Protein AF-A0A8S9FGE8-F1 (afdb_monomer_lite)

InterPro domains:
  IPR029071 Ubiquitin-like domain superfamily [SSF54236] (10-78)
  IPR039690 U11/U12 small nuclear ribonucleoprotein 25kDa protein [PTHR14942] (11-78)
  IPR040610 SNRNP25, ubiquitin-like domain [PF18036] (11-78)
  IPR040610 SNRNP25, ubiquitin-like domain [cd17058] (3-78)

Secondary structure (DSSP, 8-state):
---------------TT-BHHHHHHHHHHHGGGS-SSSTT---HHHHHHH--EEETTEEE--TTSBGGGGT--TT----

pLDDT: mean 77.87, std 15.07, range [27.36, 91.5]

Sequence (79 aa):
SIIILYLPREDVHVTSSASVKDLKHAIETAFSHVPKKGPSKISWPHVWGHFCLCFGDQKLVTDTECIGSYGMKDGDEVL

Foldseek 3Di:
DDPPDPDPPFDQDDDQQAFQLVSLVSVVVSCVVFDCDDPRHDDSVVCLVPDFKDQPPDTRNDRGDGNCVVVDDPPGDID

Organism: Brassica cretica (NCBI:txid69181)

Structure (mmCIF, N/CA/C/O backbone):
data_AF-A0A8S9FGE8-F1
#
_entry.id   AF-A0A8S9FGE8-F1
#
loop_
_atom_site.group_PDB
_atom_site.id
_atom_site.type_symbol
_atom_site.label_atom_id
_atom_site.label_alt_id
_atom_site.label_comp_id
_atom_site.label_asym_id
_atom_site.label_entity_id
_atom_site.label_seq_id
_atom_site.pdbx_PDB_ins_code
_atom_site.Cartn_x
_atom_site.Cartn_y
_atom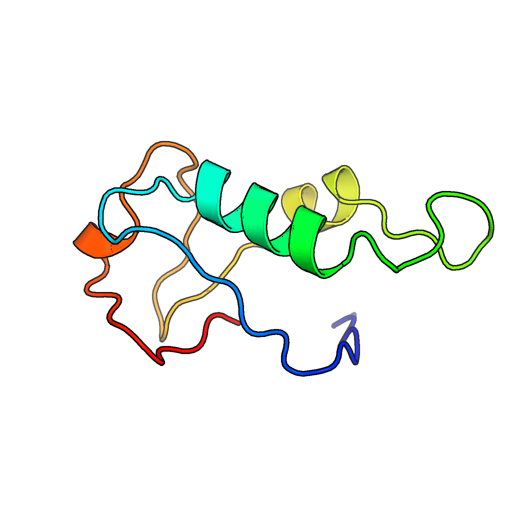_site.Cartn_z
_atom_site.occupancy
_atom_site.B_iso_or_equiv
_atom_site.auth_seq_id
_atom_site.auth_comp_id
_atom_site.auth_asym_id
_atom_site.auth_atom_id
_atom_site.pdbx_PDB_model_num
ATOM 1 N N . SER A 1 1 ? -7.539 0.537 -20.464 1.00 27.88 1 SER A N 1
ATOM 2 C CA . SER A 1 1 ? -6.701 -0.668 -20.340 1.00 27.88 1 SER A CA 1
ATOM 3 C C . SER A 1 1 ? -6.575 -1.015 -18.876 1.00 27.88 1 SER A C 1
ATOM 5 O O . SER A 1 1 ? -6.076 -0.190 -18.124 1.00 27.88 1 SER A O 1
ATOM 7 N N . ILE A 1 2 ? -7.092 -2.169 -18.460 1.00 27.58 2 ILE A N 1
ATOM 8 C CA . ILE A 1 2 ? -6.924 -2.683 -17.098 1.00 27.58 2 ILE A CA 1
ATOM 9 C C . ILE A 1 2 ? -5.628 -3.490 -17.130 1.00 27.58 2 ILE A C 1
ATOM 11 O O . ILE A 1 2 ? -5.556 -4.509 -17.813 1.00 27.58 2 ILE A O 1
ATOM 15 N N . ILE A 1 3 ? -4.575 -2.981 -16.495 1.00 27.36 3 ILE A N 1
ATOM 16 C CA . ILE A 1 3 ? -3.318 -3.716 -16.351 1.00 27.36 3 ILE A CA 1
ATOM 17 C C . ILE A 1 3 ? -3.507 -4.619 -15.135 1.00 27.36 3 ILE A C 1
ATOM 19 O O . ILE A 1 3 ? -3.392 -4.159 -14.006 1.00 27.36 3 ILE A O 1
ATOM 23 N N . ILE A 1 4 ? -3.852 -5.886 -15.365 1.00 31.55 4 ILE A N 1
ATOM 24 C CA . ILE A 1 4 ? -3.813 -6.902 -14.311 1.00 31.55 4 ILE A CA 1
ATOM 25 C C . ILE A 1 4 ? -2.349 -7.310 -14.165 1.00 31.55 4 ILE A C 1
ATOM 27 O O . ILE A 1 4 ? -1.804 -8.017 -15.014 1.00 31.55 4 ILE A O 1
ATOM 31 N N . LEU A 1 5 ? -1.688 -6.816 -13.120 1.00 39.75 5 LEU A N 1
ATOM 32 C CA . LEU A 1 5 ? -0.398 -7.347 -12.707 1.00 39.75 5 LEU A CA 1
ATOM 33 C C . LEU A 1 5 ? -0.685 -8.678 -12.001 1.00 39.75 5 LEU A C 1
ATOM 35 O O . LEU A 1 5 ? -1.218 -8.685 -10.898 1.00 39.75 5 LEU A O 1
ATOM 39 N N . TYR A 1 6 ? -0.379 -9.801 -12.656 1.00 41.06 6 TYR A N 1
ATOM 40 C CA . TYR A 1 6 ? -0.367 -11.125 -12.024 1.00 41.06 6 TYR A CA 1
ATOM 41 C C . TYR A 1 6 ? 0.808 -11.186 -11.042 1.00 41.06 6 TYR A C 1
ATOM 43 O O . TYR A 1 6 ? 1.853 -11.763 -11.337 1.00 41.06 6 TYR A O 1
ATOM 51 N N . LEU A 1 7 ? 0.672 -10.514 -9.905 1.00 51.56 7 LEU A N 1
ATOM 52 C CA . LEU A 1 7 ? 1.565 -10.700 -8.775 1.00 51.56 7 LEU A CA 1
ATOM 53 C C . LEU A 1 7 ? 1.019 -11.873 -7.941 1.00 51.56 7 LEU A C 1
ATOM 55 O O . LEU A 1 7 ? -0.204 -12.008 -7.831 1.00 51.56 7 LEU A O 1
ATOM 59 N N . PRO A 1 8 ? 1.876 -12.763 -7.407 1.00 58.72 8 PRO A N 1
ATOM 60 C CA . PRO A 1 8 ? 1.435 -13.753 -6.427 1.00 58.72 8 PRO A CA 1
ATOM 61 C C . PRO A 1 8 ? 0.724 -13.048 -5.263 1.00 58.72 8 PRO A C 1
ATOM 63 O O . PRO A 1 8 ? 0.995 -11.881 -4.976 1.00 58.72 8 PRO A O 1
ATOM 66 N N . ARG A 1 9 ? -0.210 -13.745 -4.608 1.00 63.44 9 ARG A N 1
ATOM 67 C CA . ARG A 1 9 ? -0.815 -13.264 -3.362 1.00 63.44 9 ARG A CA 1
ATOM 68 C C . ARG A 1 9 ? 0.307 -13.158 -2.327 1.00 63.44 9 ARG A C 1
ATOM 70 O O . ARG A 1 9 ? 0.770 -14.179 -1.833 1.00 63.44 9 ARG A O 1
ATOM 77 N N . GLU A 1 10 ? 0.786 -11.942 -2.086 1.00 69.31 10 GLU A N 1
ATOM 78 C CA . GLU A 1 10 ? 1.829 -11.654 -1.102 1.00 69.31 10 GLU A CA 1
ATOM 79 C C . GLU A 1 10 ? 1.181 -11.358 0.252 1.00 69.31 10 GLU A C 1
ATOM 81 O O . GLU A 1 10 ? 0.288 -10.514 0.351 1.00 69.31 10 GLU A O 1
ATOM 86 N N . ASP A 1 11 ? 1.655 -1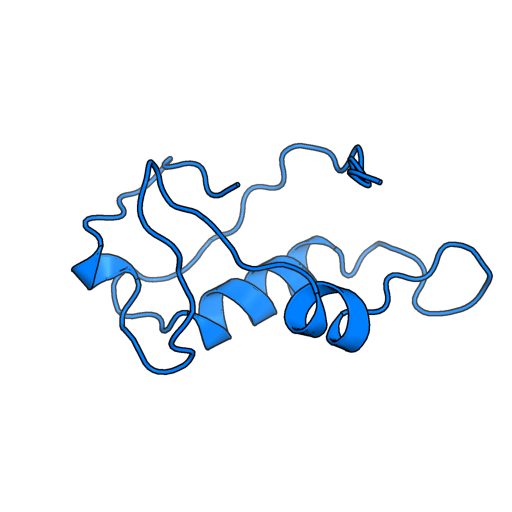2.024 1.303 1.00 71.94 11 ASP A N 1
ATOM 87 C CA . ASP A 1 11 ? 1.233 -11.747 2.673 1.00 71.94 11 ASP A CA 1
ATOM 88 C C . ASP A 1 11 ? 1.932 -10.486 3.200 1.00 71.94 11 ASP A C 1
ATOM 90 O O . ASP A 1 11 ? 3.109 -10.492 3.581 1.00 71.94 11 ASP A O 1
ATOM 94 N N . VAL A 1 12 ? 1.192 -9.380 3.242 1.00 76.06 12 VAL A N 1
ATOM 95 C CA . VAL A 1 12 ? 1.682 -8.094 3.745 1.00 76.06 12 VAL A CA 1
ATOM 96 C C . VAL A 1 12 ? 1.246 -7.909 5.195 1.00 76.06 12 VAL A C 1
ATOM 98 O O . VAL A 1 12 ? 0.060 -7.830 5.498 1.00 76.06 12 VAL A O 1
ATOM 101 N N . HIS A 1 13 ? 2.219 -7.797 6.100 1.00 73.31 13 HIS A N 1
ATOM 102 C CA . HIS A 1 13 ? 1.963 -7.636 7.529 1.00 73.31 13 HIS A CA 1
ATOM 103 C C . HIS A 1 13 ? 2.077 -6.164 7.933 1.00 73.31 13 HIS A C 1
ATOM 105 O O . HIS A 1 13 ? 3.143 -5.556 7.818 1.00 73.31 13 HIS A O 1
ATOM 111 N N . VAL A 1 14 ? 0.984 -5.599 8.443 1.00 78.12 14 VAL A N 1
ATOM 112 C CA . VAL A 1 14 ? 0.898 -4.215 8.927 1.00 78.12 14 VAL A CA 1
ATOM 113 C C . VAL A 1 14 ? 0.123 -4.157 10.238 1.00 78.12 14 VAL A C 1
ATOM 115 O O . VAL A 1 14 ? -0.763 -4.968 10.494 1.00 78.12 14 VAL A O 1
ATOM 118 N N . THR A 1 15 ? 0.450 -3.194 11.099 1.00 76.06 15 THR A N 1
ATOM 119 C CA . THR A 1 15 ? -0.317 -2.971 12.332 1.00 76.06 15 THR A CA 1
ATOM 120 C C . THR A 1 15 ? -1.662 -2.330 12.006 1.00 76.06 15 THR A C 1
ATOM 122 O O . THR A 1 15 ? -1.724 -1.479 11.126 1.00 76.06 15 THR A O 1
ATOM 125 N N . SER A 1 16 ? -2.723 -2.621 12.760 1.00 72.75 16 SER A N 1
ATOM 126 C CA . SER A 1 16 ? -4.038 -1.989 12.539 1.00 72.75 16 SER A CA 1
ATOM 127 C C . SER A 1 16 ? -4.029 -0.461 12.698 1.00 72.75 16 SER A C 1
ATOM 129 O O . SER A 1 16 ? -4.879 0.217 12.130 1.00 72.75 16 SER A O 1
ATOM 131 N N . SER A 1 17 ? -3.054 0.087 13.430 1.00 79.06 17 SER A N 1
ATOM 132 C CA . SER A 1 17 ? -2.801 1.526 13.563 1.00 79.06 17 SER A CA 1
ATOM 133 C C . SER A 1 17 ? -1.967 2.131 12.424 1.00 79.06 17 SER A C 1
ATOM 135 O O . SER A 1 17 ? -1.624 3.309 12.493 1.00 79.06 17 SER A O 1
ATOM 137 N N . ALA A 1 18 ? -1.561 1.332 11.433 1.00 84.00 18 ALA A N 1
ATOM 138 C CA . ALA A 1 18 ? -0.739 1.789 10.320 1.00 84.00 18 ALA A CA 1
ATOM 139 C C . ALA A 1 18 ? -1.544 2.700 9.387 1.00 84.00 18 ALA A C 1
ATOM 141 O O . ALA A 1 18 ? -2.764 2.578 9.263 1.00 84.00 18 ALA A O 1
ATOM 142 N N . SER A 1 19 ? -0.853 3.611 8.714 1.00 89.81 19 SER A N 1
ATOM 143 C CA . SER A 1 19 ? -1.472 4.470 7.711 1.00 89.81 19 SER A CA 1
ATOM 144 C C . SER A 1 19 ? -1.553 3.785 6.341 1.00 89.81 19 SER A C 1
ATOM 146 O O . SER A 1 19 ? -0.829 2.824 6.067 1.00 89.81 19 SER A O 1
ATOM 148 N N . VAL A 1 20 ? -2.389 4.301 5.436 1.00 88.94 20 VAL A N 1
ATOM 149 C CA . VAL A 1 20 ? -2.421 3.861 4.026 1.00 88.94 20 VAL A CA 1
ATOM 150 C C . VAL A 1 20 ? -1.030 3.956 3.382 1.00 88.94 20 VAL A C 1
ATOM 152 O O . VAL A 1 20 ? -0.647 3.096 2.587 1.00 88.94 20 VAL A O 1
ATOM 155 N N . LYS A 1 21 ? -0.234 4.965 3.751 1.00 91.50 21 LYS A N 1
ATOM 156 C CA . LYS A 1 21 ? 1.155 5.101 3.300 1.00 91.50 21 LYS A CA 1
ATOM 157 C C . LYS A 1 21 ? 2.044 3.955 3.783 1.00 91.50 21 LYS A C 1
ATOM 159 O O . LYS A 1 21 ? 2.858 3.452 3.009 1.00 91.50 21 LYS A O 1
ATOM 164 N N . ASP A 1 22 ? 1.896 3.550 5.040 1.00 89.12 22 ASP A N 1
ATOM 165 C CA . ASP A 1 22 ? 2.653 2.428 5.601 1.00 89.12 22 ASP A CA 1
ATOM 166 C C . ASP A 1 22 ? 2.271 1.115 4.910 1.00 89.12 22 ASP A C 1
ATOM 168 O O . ASP A 1 22 ? 3.150 0.321 4.585 1.00 89.12 22 ASP A O 1
ATOM 172 N N . LEU A 1 23 ? 0.984 0.928 4.592 1.00 88.94 23 LEU A N 1
ATOM 173 C CA . LEU A 1 23 ? 0.509 -0.211 3.804 1.00 88.94 23 LEU A CA 1
ATOM 174 C C . LEU A 1 23 ? 1.129 -0.238 2.401 1.00 88.94 23 LEU A C 1
ATOM 176 O O . LEU A 1 23 ? 1.659 -1.270 1.991 1.00 88.94 23 LEU A O 1
ATOM 180 N N . LYS A 1 24 ? 1.142 0.896 1.687 1.00 90.19 24 LYS A N 1
ATOM 181 C CA . LYS A 1 24 ? 1.832 1.004 0.390 1.00 90.19 24 LYS A CA 1
ATOM 182 C C . LYS A 1 24 ? 3.303 0.610 0.520 1.00 90.19 24 LYS A C 1
ATOM 184 O O . LYS A 1 24 ? 3.774 -0.214 -0.252 1.00 90.19 24 LYS A O 1
ATOM 189 N N . HIS A 1 25 ? 4.011 1.123 1.525 1.00 89.88 25 HIS A N 1
ATOM 190 C CA . HIS A 1 25 ? 5.425 0.803 1.743 1.00 89.88 25 HIS A CA 1
ATOM 191 C C . HIS A 1 25 ? 5.655 -0.682 2.084 1.00 89.88 25 HIS A C 1
ATOM 193 O O . HIS A 1 25 ? 6.628 -1.286 1.625 1.00 89.88 25 HIS A O 1
ATOM 199 N N . ALA A 1 26 ? 4.755 -1.298 2.851 1.00 87.06 26 ALA A N 1
ATOM 200 C CA . ALA A 1 26 ? 4.812 -2.723 3.152 1.00 87.06 26 ALA A CA 1
ATOM 201 C C . ALA A 1 26 ? 4.635 -3.575 1.880 1.00 87.06 26 ALA A C 1
ATOM 203 O O . ALA A 1 26 ? 5.388 -4.527 1.680 1.00 87.06 26 ALA A O 1
ATOM 204 N N . ILE A 1 27 ? 3.745 -3.168 0.966 1.00 87.25 27 ILE A N 1
ATOM 205 C CA . ILE A 1 27 ? 3.616 -3.769 -0.370 1.00 87.25 27 ILE A CA 1
ATOM 206 C C . ILE A 1 27 ? 4.923 -3.608 -1.161 1.00 87.25 27 ILE A C 1
ATOM 208 O O . ILE A 1 27 ? 5.459 -4.595 -1.662 1.00 87.25 27 ILE A O 1
ATOM 212 N N . GLU A 1 28 ? 5.502 -2.402 -1.228 1.00 89.06 28 GLU A N 1
ATOM 213 C CA . GLU A 1 28 ? 6.789 -2.197 -1.923 1.00 89.06 28 GLU A CA 1
ATOM 214 C C . GLU A 1 28 ? 7.902 -3.104 -1.374 1.00 89.06 28 GLU A C 1
ATOM 216 O O . GLU A 1 28 ? 8.764 -3.574 -2.124 1.00 89.06 28 GLU A O 1
ATOM 221 N N . THR A 1 29 ? 7.868 -3.364 -0.064 1.00 86.75 29 THR A N 1
ATOM 222 C CA . THR A 1 29 ? 8.823 -4.220 0.645 1.00 86.75 29 THR A CA 1
ATOM 223 C C . THR A 1 29 ? 8.593 -5.703 0.354 1.00 86.75 29 THR A C 1
ATOM 225 O O . THR A 1 29 ? 9.571 -6.417 0.122 1.00 86.75 29 THR A O 1
ATOM 228 N N . ALA A 1 30 ? 7.344 -6.173 0.293 1.00 84.62 30 ALA A N 1
ATOM 229 C CA . ALA A 1 30 ? 7.020 -7.551 -0.094 1.00 84.62 30 ALA A CA 1
ATOM 230 C C . ALA A 1 30 ? 7.557 -7.872 -1.502 1.00 84.62 30 ALA A C 1
ATOM 232 O O . ALA A 1 30 ? 8.238 -8.873 -1.735 1.00 84.62 30 ALA A O 1
ATOM 233 N N . PHE A 1 31 ? 7.418 -6.916 -2.418 1.00 85.19 31 PHE A N 1
ATOM 234 C CA . PHE A 1 31 ? 7.954 -6.999 -3.778 1.00 85.19 31 PHE A CA 1
ATOM 235 C C . PHE A 1 31 ? 9.425 -6.576 -3.909 1.00 85.19 31 PHE A C 1
ATOM 237 O O . PHE A 1 31 ? 9.925 -6.397 -5.020 1.00 85.19 31 PHE A O 1
ATOM 244 N N . SER A 1 32 ? 10.169 -6.442 -2.808 1.00 84.44 32 SER A N 1
ATOM 245 C CA . SER A 1 32 ? 11.590 -6.063 -2.855 1.00 84.44 32 SER A CA 1
ATOM 246 C C . SER A 1 32 ? 12.480 -7.090 -3.566 1.00 84.44 32 SER A C 1
ATOM 248 O O . SER A 1 32 ? 13.581 -6.739 -4.006 1.00 84.44 32 SER A O 1
ATOM 250 N N . HIS A 1 33 ? 11.993 -8.328 -3.710 1.00 83.62 33 HIS A N 1
ATOM 251 C CA . HIS A 1 33 ? 12.615 -9.398 -4.487 1.00 83.62 33 HIS A CA 1
ATOM 252 C C . HIS A 1 33 ? 12.566 -9.141 -6.005 1.00 83.62 33 HIS A C 1
ATOM 254 O O . HIS A 1 33 ? 13.368 -9.702 -6.756 1.00 83.62 33 HIS A O 1
ATOM 260 N N . VAL A 1 34 ? 11.652 -8.284 -6.474 1.00 82.56 34 VAL A N 1
ATOM 261 C CA . VAL A 1 34 ? 11.524 -7.931 -7.890 1.00 82.56 34 VAL A CA 1
ATOM 262 C C . VAL A 1 34 ? 12.721 -7.067 -8.316 1.00 82.56 34 VAL A C 1
ATOM 264 O O . VAL A 1 34 ? 13.146 -6.174 -7.572 1.00 82.56 34 VAL A O 1
ATOM 267 N N . PRO A 1 35 ? 13.297 -7.284 -9.517 1.00 81.31 35 PRO A N 1
ATOM 268 C CA . PRO A 1 35 ? 14.455 -6.525 -9.969 1.00 81.31 35 PRO A CA 1
ATOM 269 C C . PRO A 1 35 ? 14.215 -5.012 -9.940 1.00 81.31 35 PRO A C 1
ATOM 271 O O . PRO A 1 35 ? 13.338 -4.484 -10.612 1.00 81.31 35 PRO A O 1
ATOM 274 N N . LYS A 1 36 ? 15.065 -4.272 -9.222 1.00 77.06 36 LYS A N 1
ATOM 275 C CA . LYS A 1 36 ? 14.984 -2.797 -9.141 1.00 77.06 36 LYS A CA 1
ATOM 276 C C . LYS A 1 36 ? 15.447 -2.090 -10.425 1.00 77.06 36 LYS A C 1
ATOM 278 O O . LYS A 1 36 ? 15.328 -0.872 -10.555 1.00 77.06 36 LYS A O 1
ATOM 283 N N . LYS A 1 37 ? 16.027 -2.836 -11.369 1.00 76.75 37 LYS A N 1
ATOM 284 C CA . LYS A 1 37 ? 16.593 -2.348 -12.634 1.00 76.75 37 LYS A CA 1
ATOM 285 C C . LYS A 1 37 ? 16.186 -3.274 -13.779 1.00 76.75 37 LYS A C 1
ATOM 287 O O . LYS A 1 37 ? 15.920 -4.451 -13.563 1.00 76.75 37 LYS A O 1
ATOM 292 N N . GLY A 1 38 ? 16.202 -2.737 -14.996 1.00 78.62 38 GLY A N 1
ATOM 293 C CA . GLY A 1 38 ? 15.819 -3.468 -16.204 1.00 78.62 38 GLY A CA 1
ATOM 294 C C . GLY A 1 38 ? 14.328 -3.342 -16.544 1.00 78.62 38 GLY A C 1
ATOM 295 O O . GLY A 1 38 ? 13.605 -2.602 -15.874 1.00 78.62 38 GLY A O 1
ATOM 296 N N . PRO A 1 39 ? 13.875 -4.023 -17.610 1.00 75.12 39 PRO A N 1
ATOM 297 C CA . PRO A 1 39 ? 12.505 -3.918 -18.115 1.00 75.12 39 PRO A CA 1
ATOM 298 C C . PRO A 1 39 ? 11.457 -4.494 -17.152 1.00 75.12 39 PRO A C 1
ATOM 300 O O . PRO A 1 39 ? 10.310 -4.068 -17.190 1.00 75.12 39 PRO A O 1
ATOM 303 N N . SER A 1 40 ? 11.854 -5.401 -16.256 1.00 76.50 40 SER A N 1
ATOM 304 C CA . SER A 1 40 ? 10.965 -6.046 -15.278 1.00 76.50 40 SER A CA 1
ATOM 305 C C . SER A 1 40 ? 10.830 -5.281 -13.953 1.00 76.50 40 SER A C 1
ATOM 307 O O . SER A 1 40 ? 10.318 -5.836 -12.985 1.00 76.50 40 SER A O 1
ATOM 309 N N . LYS A 1 41 ? 11.322 -4.036 -13.869 1.00 81.94 41 LYS A N 1
ATOM 310 C CA . LYS A 1 41 ? 11.228 -3.235 -12.642 1.00 81.94 41 LYS A CA 1
ATOM 311 C C . LYS A 1 41 ? 9.809 -2.723 -12.416 1.00 81.94 41 LYS A C 1
ATOM 313 O O . LYS A 1 41 ? 9.159 -2.249 -13.347 1.00 81.94 41 LYS A O 1
ATOM 318 N N . ILE A 1 42 ? 9.378 -2.710 -11.161 1.00 83.94 42 ILE A N 1
ATOM 319 C CA . ILE A 1 42 ? 8.137 -2.040 -10.769 1.00 83.94 42 ILE A CA 1
ATOM 320 C C . ILE A 1 42 ? 8.427 -0.550 -10.587 1.00 83.94 42 ILE A C 1
ATOM 322 O O . ILE A 1 42 ? 9.419 -0.162 -9.966 1.00 83.94 42 ILE A O 1
ATOM 326 N N . SER A 1 43 ? 7.565 0.302 -11.142 1.00 87.62 43 SER A N 1
ATOM 327 C CA . SER A 1 43 ? 7.612 1.739 -10.885 1.00 87.62 43 SER A CA 1
ATOM 328 C C . SER A 1 43 ? 6.493 2.142 -9.935 1.00 8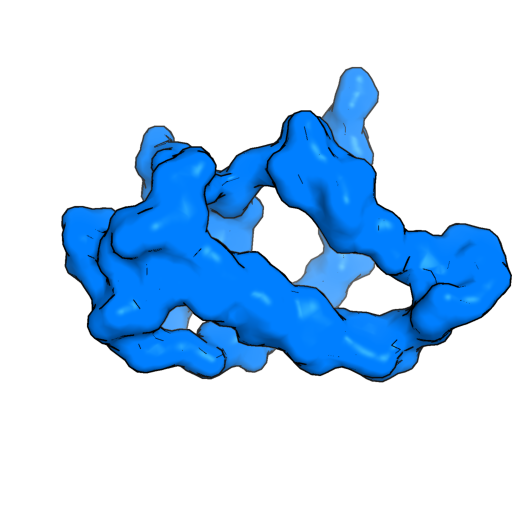7.62 43 SER A C 1
ATOM 330 O O . SER A 1 43 ? 5.417 2.539 -10.369 1.00 87.62 43 SER A O 1
ATOM 332 N N . TRP A 1 44 ? 6.772 2.073 -8.634 1.00 88.44 44 TRP A N 1
ATOM 333 C CA . TRP A 1 44 ? 5.818 2.428 -7.580 1.00 88.44 44 TRP A CA 1
ATOM 334 C C . TRP A 1 44 ? 5.194 3.821 -7.722 1.00 88.44 44 TRP A C 1
ATOM 336 O O . TRP A 1 44 ? 3.977 3.913 -7.601 1.00 88.44 44 TRP A O 1
ATOM 346 N N . PRO A 1 45 ? 5.930 4.886 -8.107 1.00 88.94 45 PRO A N 1
ATOM 347 C CA . PRO A 1 45 ? 5.304 6.183 -8.367 1.00 88.94 45 PRO A CA 1
ATOM 348 C C . PRO A 1 45 ? 4.249 6.144 -9.481 1.00 88.94 45 PRO A C 1
ATOM 350 O O . PRO A 1 45 ? 3.236 6.828 -9.383 1.00 88.94 45 PRO A O 1
ATOM 353 N N . HIS A 1 46 ? 4.452 5.330 -10.526 1.00 86.62 46 HIS A N 1
ATOM 354 C CA . HIS A 1 46 ? 3.443 5.147 -11.574 1.00 86.62 46 HIS A CA 1
ATOM 355 C C . HIS A 1 46 ? 2.263 4.312 -11.071 1.00 86.62 46 HIS A C 1
ATOM 357 O O . HIS A 1 46 ? 1.125 4.634 -11.398 1.00 86.62 46 HIS A O 1
ATOM 363 N N . VAL A 1 47 ? 2.519 3.272 -10.268 1.00 88.50 47 VAL A N 1
ATOM 364 C CA . VAL A 1 47 ? 1.460 2.454 -9.658 1.00 88.50 47 VAL A CA 1
ATOM 365 C C . VAL A 1 47 ? 0.573 3.334 -8.777 1.00 88.50 47 VAL A C 1
ATOM 367 O O . VAL A 1 47 ? -0.615 3.449 -9.039 1.00 88.50 47 VAL A O 1
ATOM 370 N N . TRP A 1 48 ? 1.142 4.048 -7.808 1.00 89.50 48 TRP A N 1
ATOM 371 C CA . TRP A 1 48 ? 0.374 4.885 -6.880 1.00 89.50 48 TRP A CA 1
ATOM 372 C C . TRP A 1 48 ? -0.208 6.153 -7.513 1.00 89.50 48 TRP A C 1
ATOM 374 O O . TRP A 1 48 ? -1.161 6.713 -6.980 1.00 89.50 48 TRP A O 1
ATOM 384 N N . GLY A 1 49 ? 0.343 6.610 -8.642 1.00 86.62 49 GLY A N 1
ATOM 385 C CA . GLY A 1 49 ? -0.196 7.740 -9.401 1.00 86.62 49 GLY A CA 1
ATOM 386 C C . GLY A 1 49 ? -1.403 7.388 -10.278 1.00 86.62 49 GLY A C 1
ATOM 387 O O . GLY A 1 49 ? -2.208 8.266 -10.577 1.00 86.62 49 GLY A O 1
ATOM 388 N N . HIS A 1 50 ? -1.542 6.123 -10.691 1.00 85.88 50 HIS A N 1
ATOM 389 C CA . HIS A 1 50 ? -2.619 5.668 -11.583 1.00 85.88 50 HIS A CA 1
ATOM 390 C C . HIS A 1 50 ? -3.617 4.710 -10.927 1.00 85.88 50 HIS A C 1
ATOM 392 O O . HIS A 1 50 ? -4.733 4.564 -11.426 1.00 85.88 50 HIS A O 1
ATOM 398 N N . PHE A 1 51 ? -3.229 4.067 -9.829 1.00 85.75 51 PHE A N 1
ATOM 399 C CA . PHE A 1 51 ? -4.010 3.054 -9.135 1.00 85.75 51 PHE A CA 1
ATOM 400 C C . PHE A 1 51 ? -4.122 3.401 -7.648 1.00 85.75 51 PHE A C 1
ATOM 402 O O . PHE A 1 51 ? -3.214 3.979 -7.049 1.00 85.75 51 PHE A O 1
ATOM 409 N N . CYS A 1 52 ? -5.248 3.028 -7.046 1.00 84.38 52 CYS A N 1
ATOM 410 C CA . CYS A 1 52 ? -5.474 3.112 -5.609 1.00 84.38 52 CYS A CA 1
ATOM 411 C C . CYS A 1 52 ? -5.793 1.723 -5.065 1.00 84.38 52 CYS A C 1
ATOM 413 O O . CYS A 1 52 ? -6.441 0.934 -5.752 1.00 84.38 52 CYS A O 1
ATOM 415 N N . LEU A 1 53 ? -5.383 1.469 -3.825 1.00 86.44 53 LEU A N 1
ATOM 416 C CA . LEU A 1 53 ? -5.746 0.254 -3.102 1.00 86.44 53 LEU A CA 1
ATOM 417 C C . LEU A 1 53 ? -7.234 0.283 -2.745 1.00 86.44 53 LEU A C 1
ATOM 419 O O . LEU A 1 53 ? -7.769 1.345 -2.401 1.00 86.44 53 LEU A O 1
ATOM 423 N N . CYS A 1 54 ? -7.889 -0.869 -2.810 1.00 82.75 54 CYS A N 1
ATOM 424 C CA . CYS A 1 54 ? -9.292 -1.037 -2.455 1.00 82.75 54 CYS A CA 1
ATOM 425 C C . CYS A 1 54 ? -9.460 -2.123 -1.388 1.00 82.75 54 CYS A C 1
ATOM 427 O O . CYS A 1 54 ? -8.898 -3.210 -1.487 1.00 82.75 54 CYS A O 1
ATOM 429 N N . PHE A 1 55 ? -10.275 -1.832 -0.379 1.00 81.31 55 PHE A N 1
ATOM 430 C CA . PHE A 1 55 ? -10.718 -2.782 0.634 1.00 81.31 55 PHE A CA 1
ATOM 431 C C . PHE A 1 55 ? -12.236 -2.903 0.561 1.00 81.31 55 PHE A C 1
ATOM 433 O O . PHE A 1 55 ? -12.958 -1.961 0.897 1.00 81.31 55 PHE A O 1
ATOM 440 N N . GLY A 1 56 ? -12.723 -4.029 0.036 1.00 81.50 56 GLY A N 1
ATOM 441 C CA . GLY A 1 56 ? -14.115 -4.135 -0.403 1.00 81.50 56 GLY A CA 1
ATOM 442 C C . GLY A 1 56 ? -14.455 -3.025 -1.406 1.00 81.50 56 GLY A C 1
ATOM 443 O O . GLY A 1 56 ? -13.742 -2.826 -2.388 1.00 81.50 56 GLY A O 1
ATOM 444 N N . ASP A 1 57 ? -15.511 -2.260 -1.127 1.00 82.88 57 ASP A N 1
ATOM 445 C CA . ASP A 1 57 ? -15.931 -1.104 -1.932 1.00 82.88 57 ASP A CA 1
ATOM 446 C C . ASP A 1 57 ? -15.235 0.218 -1.540 1.00 82.88 57 ASP A C 1
ATOM 448 O O . ASP A 1 57 ? -15.509 1.274 -2.120 1.00 82.88 57 ASP A O 1
ATOM 452 N N . GLN A 1 58 ? -14.337 0.197 -0.548 1.00 83.75 58 GLN A N 1
ATOM 453 C CA . GLN A 1 58 ? -13.671 1.393 -0.033 1.00 83.75 58 GLN A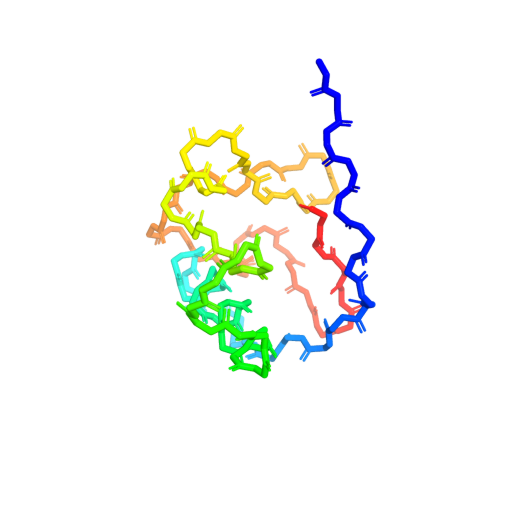 CA 1
ATOM 454 C C . GLN A 1 58 ? -12.309 1.605 -0.690 1.00 83.75 58 GLN A C 1
ATOM 456 O O . GLN A 1 58 ? -11.468 0.712 -0.722 1.00 83.75 58 GLN A O 1
ATOM 461 N N . LYS A 1 59 ? -12.058 2.825 -1.170 1.00 86.88 59 LYS A N 1
ATOM 462 C CA . LYS A 1 59 ? -10.769 3.212 -1.755 1.00 86.88 59 LYS A CA 1
ATOM 463 C C . LYS A 1 59 ? -9.866 3.841 -0.702 1.00 86.88 59 LYS A C 1
ATOM 465 O O . LYS A 1 59 ? -10.237 4.844 -0.095 1.00 86.88 59 LYS A O 1
ATOM 470 N N . LEU A 1 60 ? -8.655 3.3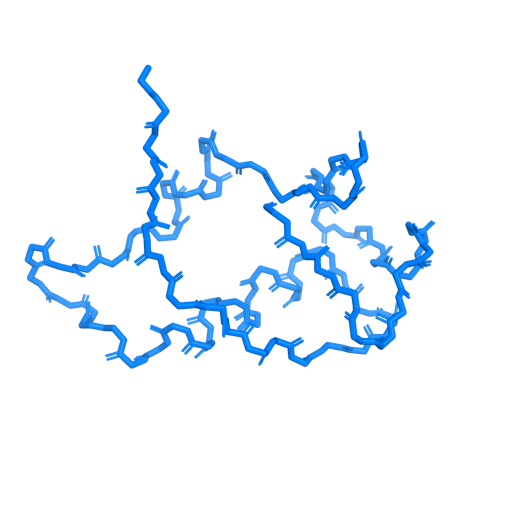17 -0.562 1.00 85.56 60 LEU A N 1
ATOM 471 C CA . LEU A 1 60 ? -7.621 3.834 0.328 1.00 85.56 60 LEU A CA 1
ATOM 472 C C . LEU A 1 60 ? -6.824 4.922 -0.406 1.00 85.56 60 LEU A C 1
ATOM 474 O O . LEU A 1 60 ? -5.746 4.684 -0.957 1.00 85.56 60 LEU A O 1
ATOM 478 N N . VAL A 1 61 ? -7.399 6.123 -0.475 1.00 85.56 61 VAL A N 1
ATOM 479 C CA . VAL A 1 61 ? -6.823 7.268 -1.208 1.00 85.56 61 VAL A CA 1
ATOM 480 C C . VAL A 1 61 ? -6.025 8.220 -0.321 1.00 85.56 61 VAL A C 1
ATOM 482 O O . VAL A 1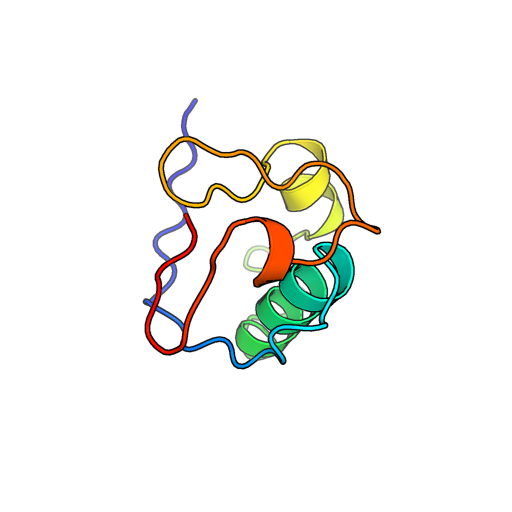 61 ? -5.101 8.872 -0.805 1.00 85.56 61 VAL A O 1
ATOM 485 N N . THR A 1 62 ? -6.353 8.294 0.968 1.00 90.44 62 THR A N 1
ATOM 486 C CA . THR A 1 62 ? -5.733 9.234 1.904 1.00 90.44 62 THR A CA 1
ATOM 487 C C . THR A 1 62 ? -4.555 8.573 2.607 1.00 90.44 62 THR A C 1
ATOM 489 O O . THR A 1 62 ? -4.740 7.772 3.517 1.00 90.44 62 THR A O 1
ATOM 492 N N . ASP A 1 63 ? -3.333 8.947 2.227 1.00 90.62 63 ASP A N 1
ATOM 493 C CA . ASP A 1 63 ? -2.092 8.351 2.745 1.00 90.62 63 ASP A CA 1
ATOM 494 C C . ASP A 1 63 ? -1.960 8.380 4.275 1.00 90.62 63 ASP A C 1
ATOM 496 O O . ASP A 1 63 ? -1.354 7.482 4.852 1.00 90.62 63 ASP A O 1
ATOM 500 N N . THR A 1 64 ? -2.512 9.401 4.934 1.00 91.00 64 THR A N 1
ATOM 501 C CA . THR A 1 64 ? -2.438 9.576 6.393 1.00 91.00 64 THR A CA 1
ATOM 502 C C . THR A 1 64 ? -3.538 8.849 7.156 1.00 91.00 64 THR A C 1
ATOM 504 O O . THR A 1 64 ? -3.522 8.855 8.385 1.00 91.00 64 THR A O 1
ATOM 507 N N . GLU A 1 65 ? -4.525 8.284 6.465 1.00 89.94 65 GLU A N 1
ATOM 508 C CA . GLU A 1 65 ? -5.651 7.636 7.122 1.00 89.94 65 GLU A CA 1
ATOM 509 C C . GLU A 1 65 ? -5.241 6.274 7.675 1.00 89.94 65 GLU A C 1
ATOM 511 O O . GLU A 1 65 ? -4.459 5.545 7.065 1.00 89.94 65 GLU A O 1
ATOM 516 N N . CYS A 1 66 ? -5.751 5.955 8.860 1.00 86.50 66 CYS A N 1
ATOM 517 C CA . CYS A 1 66 ? -5.469 4.698 9.529 1.00 86.50 66 CYS A CA 1
ATOM 518 C C . CYS A 1 66 ? -6.221 3.559 8.836 1.00 86.50 66 CYS A C 1
ATOM 520 O O . CYS A 1 66 ? -7.439 3.631 8.671 1.00 86.50 66 CYS A O 1
ATOM 522 N N . ILE A 1 67 ? -5.527 2.480 8.479 1.00 82.56 67 ILE A N 1
ATOM 523 C CA . ILE A 1 67 ? -6.150 1.336 7.799 1.00 82.56 67 ILE A CA 1
ATOM 524 C C . ILE A 1 67 ? -7.191 0.634 8.686 1.00 82.56 67 ILE A C 1
ATOM 526 O O . ILE A 1 67 ? -8.215 0.165 8.196 1.00 82.56 67 ILE A O 1
ATOM 530 N N . GLY A 1 68 ? -7.001 0.646 10.010 1.00 79.50 68 GLY A N 1
ATOM 531 C CA . GLY A 1 68 ? -7.977 0.121 10.965 1.00 79.50 68 GLY A CA 1
ATOM 532 C C . GLY A 1 68 ? -9.301 0.892 10.980 1.00 79.50 68 GLY A C 1
ATOM 533 O O . GLY A 1 68 ? -10.326 0.326 11.353 1.00 79.50 68 GLY A O 1
ATOM 534 N N . SER A 1 69 ? -9.327 2.152 10.525 1.00 82.94 69 SER A N 1
ATOM 535 C CA . SER A 1 69 ? -10.571 2.926 10.383 1.00 82.94 69 SER A CA 1
ATOM 536 C C . SER A 1 69 ? -11.487 2.384 9.283 1.00 82.94 69 SER A C 1
ATOM 538 O O . SER A 1 69 ? -12.693 2.613 9.338 1.00 82.94 69 SER A O 1
ATOM 540 N N . TYR A 1 70 ? -10.942 1.616 8.336 1.00 78.06 70 TYR A N 1
ATOM 541 C CA . TYR A 1 70 ? -11.705 0.892 7.316 1.00 78.06 70 TYR A CA 1
ATOM 542 C C . TYR A 1 70 ? -12.245 -0.453 7.827 1.00 78.06 70 TYR A C 1
ATOM 544 O O . TYR A 1 70 ? -12.960 -1.142 7.110 1.00 78.06 70 TYR A O 1
ATOM 552 N N . GLY A 1 71 ? -11.917 -0.840 9.065 1.00 77.75 71 GLY A N 1
ATOM 553 C CA . GLY A 1 71 ? -12.330 -2.116 9.642 1.00 77.75 71 GLY A CA 1
ATOM 554 C C . GLY A 1 71 ? -11.472 -3.310 9.223 1.00 77.75 71 GLY A C 1
ATOM 555 O O . GLY A 1 71 ? -11.898 -4.435 9.463 1.00 77.75 71 GLY A O 1
ATOM 556 N N . MET A 1 72 ? -10.286 -3.077 8.643 1.00 80.56 72 MET A N 1
ATOM 557 C CA . MET A 1 72 ? -9.331 -4.134 8.283 1.00 80.56 72 MET A CA 1
ATOM 558 C C . MET A 1 72 ? -8.893 -4.964 9.498 1.00 80.56 72 MET A C 1
ATOM 560 O O . MET A 1 72 ? -8.598 -4.418 10.570 1.00 80.56 72 MET A O 1
ATOM 564 N N . LYS A 1 73 ? -8.804 -6.283 9.311 1.00 76.06 73 LYS A N 1
ATOM 565 C CA . LYS A 1 73 ? -8.414 -7.286 10.311 1.00 76.06 73 LYS A CA 1
ATOM 566 C C . LYS A 1 73 ? -7.329 -8.217 9.758 1.00 76.06 73 LYS A C 1
ATOM 568 O O . LYS A 1 73 ? -6.985 -8.184 8.582 1.00 76.06 73 LYS A O 1
ATOM 573 N N . ASP A 1 74 ? -6.769 -9.042 10.638 1.00 70.81 74 ASP A N 1
ATOM 574 C CA . ASP A 1 74 ? -5.803 -10.075 10.253 1.00 70.81 74 ASP A CA 1
ATOM 575 C C . ASP A 1 74 ? -6.410 -11.047 9.225 1.00 70.81 74 ASP A C 1
ATOM 577 O O . ASP A 1 74 ? -7.540 -11.508 9.401 1.00 70.81 74 ASP A O 1
ATOM 581 N N . GLY A 1 75 ? -5.661 -11.330 8.156 1.00 66.19 75 GLY A N 1
ATOM 582 C CA . GLY A 1 75 ? -6.080 -12.216 7.066 1.00 66.19 75 GLY A CA 1
ATOM 583 C C . GLY A 1 75 ? -6.952 -11.573 5.979 1.00 66.19 75 GLY A C 1
ATOM 584 O O . GLY A 1 75 ? -7.320 -12.266 5.028 1.00 66.19 75 GLY A O 1
ATOM 585 N N . ASP A 1 76 ? -7.266 -10.280 6.089 1.00 78.69 76 ASP A N 1
ATOM 586 C CA . ASP A 1 76 ? -8.023 -9.554 5.068 1.00 78.69 76 ASP A CA 1
ATOM 587 C C . ASP A 1 76 ? -7.201 -9.292 3.794 1.00 78.69 76 ASP A C 1
ATOM 589 O O . ASP A 1 76 ? -5.989 -9.072 3.829 1.00 78.69 76 ASP A O 1
ATOM 593 N N . GLU A 1 77 ? -7.884 -9.285 2.646 1.00 75.19 77 GLU A N 1
ATOM 594 C CA . GLU A 1 77 ? -7.286 -9.012 1.337 1.00 75.19 77 GLU A CA 1
ATOM 595 C C . GLU A 1 77 ? -7.510 -7.558 0.906 1.00 75.19 77 GLU A C 1
ATOM 597 O O . GLU A 1 77 ? -8.597 -6.997 1.064 1.00 75.19 77 GLU A O 1
ATOM 602 N N . VAL A 1 78 ? -6.482 -6.965 0.297 1.00 73.12 78 VAL A N 1
ATOM 603 C CA . VAL A 1 78 ? -6.541 -5.645 -0.344 1.00 73.12 78 VAL A CA 1
ATOM 604 C C . VAL A 1 78 ? -6.282 -5.826 -1.838 1.00 73.12 78 VAL A C 1
ATOM 606 O O . VAL A 1 78 ? -5.349 -6.540 -2.213 1.00 73.12 78 VAL A O 1
ATOM 609 N N . LEU A 1 79 ? -7.121 -5.201 -2.670 1.00 73.19 79 LEU A N 1
ATOM 610 C CA . LEU A 1 79 ? -7.071 -5.256 -4.137 1.00 73.19 79 LEU A CA 1
ATOM 611 C C . LEU A 1 79 ? -6.416 -4.013 -4.749 1.00 73.19 79 LEU A C 1
ATOM 613 O O . LEU A 1 79 ? -6.582 -2.903 -4.186 1.00 73.19 79 LEU A O 1
#

Radius of gyration: 12.84 Å; chains: 1; bounding box: 32×23×34 Å